Protein AF-A0A0L0UKA7-F1 (afdb_monomer_lite)

Radius of gyration: 19.61 Å; chains: 1; bounding box: 46×40×57 Å

Foldseek 3Di:
DDDPPDDDDCVVVVQVVLPPDPPDDDPCSLQAQKKKKAKWWAWPVVRDTDDDPVRIDIDSEAEDEPVQCVQQVHDLQEQVVSQLCQAPVFTKDWDPDFDPVVVVVVVVPVPDDDDPDPDRPRIIIMGMHIGADPPHRHNDYHYDYPCVPPDDPVRVVVSVVSHDHDPDHD

Organism: NCBI:txid1165861

pLDDT: mean 80.04, std 14.51, range [37.0, 97.31]

Sequence (170 aa):
MFQDGEYASCDFFIETVLDGPKKHSSKVLPSLFWVNVSCSFTCRCHNAPVQHPRENSIKSVLRITPSMFEQNGISPSDAHQLVTLWASAGLHGVSGLQCRQCTVNSKKQGGCKAHPIKDIDAKLDEVSIISPPESNPPLHLYFHLDLGTIFTHDDRHAFMAEMDWPFKLT

Secondary structure (DSSP, 8-state):
---TTS----HHHHHHHH-TTTS---SSHHHHH-EEEEEEEEETTTTEEE--TTSEEEESSEEE-HHHHHHHT--TT-HHHHHHHHTTT-EEEEEEEE-HHHHHHHHHTTTS----------EEEEEEEEE-STTS--S---EEE--TTT--HHHHHHHHHH----SS--

Structure (mmCIF, N/CA/C/O backbone):
data_AF-A0A0L0UKA7-F1
#
_entry.id   AF-A0A0L0UKA7-F1
#
loop_
_atom_site.group_PDB
_atom_site.id
_atom_site.type_symbol
_atom_site.label_atom_id
_atom_site.label_alt_id
_atom_site.label_comp_id
_atom_site.label_asym_id
_atom_site.label_entity_id
_atom_site.label_seq_id
_atom_site.pdbx_PDB_ins_code
_atom_site.Cartn_x
_atom_site.Cartn_y
_atom_site.Cartn_z
_atom_site.occupancy
_atom_site.B_iso_or_equiv
_atom_site.auth_seq_id
_atom_site.auth_comp_id
_atom_site.auth_asym_id
_atom_site.auth_atom_id
_atom_site.pdbx_PDB_model_num
ATOM 1 N N . MET A 1 1 ? 24.888 -15.107 7.099 1.00 52.50 1 MET A N 1
ATOM 2 C CA . MET A 1 1 ? 26.122 -15.041 6.286 1.00 52.50 1 MET A CA 1
ATOM 3 C C . MET A 1 1 ? 25.681 -14.854 4.844 1.00 52.50 1 MET A C 1
ATOM 5 O O . MET A 1 1 ? 24.740 -15.532 4.460 1.00 52.50 1 MET A O 1
ATOM 9 N N . PHE A 1 2 ? 26.254 -13.896 4.109 1.00 63.62 2 PHE A N 1
ATOM 10 C CA . PHE A 1 2 ? 25.954 -13.693 2.683 1.00 63.62 2 PHE A CA 1
ATOM 11 C C . PHE A 1 2 ? 26.420 -14.925 1.896 1.00 63.62 2 PHE A C 1
ATOM 13 O O . PHE A 1 2 ? 27.543 -15.383 2.116 1.00 63.62 2 PHE A O 1
ATOM 20 N N . GLN A 1 3 ? 25.549 -15.478 1.052 1.00 74.56 3 GLN A N 1
ATOM 21 C CA . GLN A 1 3 ? 25.866 -16.595 0.166 1.00 74.56 3 GLN A CA 1
ATOM 22 C C . GLN A 1 3 ? 26.029 -16.050 -1.249 1.00 74.56 3 GLN A C 1
ATOM 24 O O . GLN A 1 3 ? 25.156 -15.350 -1.754 1.00 74.56 3 GLN A O 1
ATOM 29 N N . ASP A 1 4 ? 27.179 -16.332 -1.850 1.00 73.62 4 ASP A N 1
ATOM 30 C CA . ASP A 1 4 ? 27.473 -15.913 -3.215 1.00 73.62 4 ASP A CA 1
ATOM 31 C C . ASP A 1 4 ? 26.553 -16.639 -4.209 1.00 73.62 4 ASP A C 1
ATOM 33 O O . ASP A 1 4 ? 26.291 -17.831 -4.053 1.00 73.62 4 ASP A O 1
ATOM 37 N N . GLY A 1 5 ? 26.042 -15.909 -5.201 1.00 72.88 5 GLY A N 1
ATOM 38 C CA . GLY A 1 5 ? 25.062 -16.404 -6.177 1.00 72.88 5 GLY A CA 1
ATOM 39 C C . GLY A 1 5 ? 23.605 -16.468 -5.696 1.00 72.88 5 GLY A C 1
ATOM 40 O O . GLY A 1 5 ? 22.716 -16.660 -6.522 1.00 72.88 5 GLY A O 1
ATOM 41 N N . GLU A 1 6 ? 23.339 -16.259 -4.406 1.00 72.06 6 GLU A N 1
ATOM 42 C CA . GLU A 1 6 ? 21.983 -16.255 -3.850 1.00 72.06 6 GLU A CA 1
ATOM 43 C C . GLU A 1 6 ? 21.341 -14.865 -3.905 1.00 72.06 6 GLU A C 1
ATOM 45 O O . GLU A 1 6 ? 22.011 -13.828 -3.855 1.00 72.06 6 GLU A O 1
ATOM 50 N N . TYR A 1 7 ? 20.009 -14.831 -3.975 1.00 69.88 7 TYR A N 1
ATOM 51 C CA . TYR A 1 7 ? 19.264 -13.575 -3.952 1.00 69.88 7 TYR A CA 1
ATOM 52 C C . TYR A 1 7 ? 19.542 -12.791 -2.663 1.00 69.88 7 TYR A C 1
ATOM 54 O O . TYR A 1 7 ? 19.280 -13.260 -1.552 1.00 69.88 7 TYR A O 1
ATOM 62 N N . ALA A 1 8 ? 19.975 -11.543 -2.824 1.00 71.75 8 ALA A N 1
ATOM 63 C CA . ALA A 1 8 ? 20.053 -10.562 -1.755 1.00 71.75 8 ALA A CA 1
ATOM 64 C C . ALA A 1 8 ? 19.195 -9.352 -2.132 1.00 71.75 8 ALA A C 1
ATOM 66 O O . ALA A 1 8 ? 19.465 -8.668 -3.118 1.00 71.75 8 ALA A O 1
ATOM 67 N N . SER A 1 9 ? 18.158 -9.084 -1.339 1.00 76.00 9 SER A N 1
ATOM 68 C CA . SER A 1 9 ? 17.345 -7.882 -1.514 1.00 76.00 9 SER A CA 1
ATOM 69 C C . SER A 1 9 ? 18.189 -6.626 -1.249 1.00 76.00 9 SER A C 1
ATOM 71 O O . SER A 1 9 ? 18.950 -6.554 -0.279 1.00 76.00 9 SER A O 1
ATOM 73 N N . CYS A 1 10 ? 18.026 -5.611 -2.101 1.00 83.75 10 CYS A N 1
ATOM 74 C CA . CYS A 1 10 ? 18.563 -4.268 -1.879 1.00 83.75 10 CYS A CA 1
ATOM 75 C C . CYS A 1 10 ? 17.569 -3.342 -1.155 1.00 83.75 10 CYS A C 1
ATOM 77 O O . CYS A 1 10 ? 17.877 -2.163 -0.981 1.00 83.75 10 CYS A O 1
ATOM 79 N N . ASP A 1 11 ? 16.412 -3.843 -0.708 1.00 85.31 11 ASP A N 1
ATOM 80 C CA . ASP A 1 11 ? 15.326 -3.022 -0.157 1.00 85.31 11 ASP A CA 1
ATOM 81 C C . ASP A 1 11 ? 15.795 -2.178 1.026 1.00 85.31 11 ASP A C 1
ATOM 83 O O . ASP A 1 11 ? 15.545 -0.978 1.062 1.00 85.31 11 ASP A O 1
ATOM 87 N N . PHE A 1 12 ? 16.566 -2.754 1.953 1.00 83.12 12 PHE A N 1
ATOM 88 C CA . PHE A 1 12 ? 17.080 -2.007 3.106 1.00 83.12 12 PHE A CA 1
ATOM 89 C C . PHE A 1 12 ? 18.041 -0.874 2.709 1.00 83.12 12 PHE A C 1
ATOM 91 O O . PHE A 1 12 ? 18.037 0.203 3.314 1.00 83.12 12 PHE A O 1
ATOM 98 N N . PHE A 1 13 ? 18.868 -1.098 1.684 1.00 85.81 13 PHE A N 1
ATOM 99 C CA . PHE A 1 13 ? 19.753 -0.065 1.152 1.00 85.81 13 PHE A CA 1
ATOM 100 C C . PHE A 1 13 ? 18.937 1.060 0.508 1.00 85.81 13 PHE A C 1
ATOM 102 O O . PHE A 1 13 ? 19.146 2.226 0.842 1.00 85.81 13 PHE A O 1
ATOM 109 N N . ILE A 1 14 ? 17.974 0.716 -0.352 1.00 88.00 14 ILE A N 1
ATOM 110 C CA . ILE A 1 14 ? 17.120 1.698 -1.025 1.00 88.00 14 ILE A CA 1
ATOM 111 C C . ILE A 1 14 ? 16.285 2.480 -0.013 1.00 88.00 14 ILE A C 1
ATOM 113 O O . ILE A 1 14 ? 16.282 3.707 -0.056 1.00 88.00 14 ILE A O 1
ATOM 117 N N . GLU A 1 15 ? 15.659 1.808 0.952 1.00 87.00 15 GLU A N 1
ATOM 118 C CA . GLU A 1 15 ? 14.944 2.453 2.052 1.00 87.00 15 GLU A CA 1
ATOM 119 C C . GLU A 1 15 ? 15.832 3.457 2.775 1.00 87.00 15 GLU A C 1
ATOM 121 O O . GLU A 1 15 ? 15.417 4.590 2.981 1.00 87.00 15 GLU A O 1
ATOM 126 N N . THR A 1 16 ? 17.072 3.080 3.096 1.00 84.56 16 THR A N 1
ATOM 127 C CA . THR A 1 16 ? 18.028 3.967 3.770 1.00 84.56 16 THR A CA 1
ATOM 128 C C . THR A 1 16 ? 18.370 5.199 2.929 1.00 84.56 16 THR A C 1
ATOM 130 O O . THR A 1 16 ? 18.475 6.297 3.480 1.00 84.56 16 THR A O 1
ATOM 133 N N . VAL A 1 17 ? 18.531 5.039 1.611 1.00 84.88 17 VAL A N 1
ATOM 134 C CA . VAL A 1 17 ? 18.776 6.148 0.673 1.00 84.88 17 VAL A CA 1
ATOM 135 C C . VAL A 1 17 ? 17.553 7.067 0.575 1.00 84.88 17 VAL A C 1
ATOM 137 O O . VAL A 1 17 ? 17.696 8.290 0.564 1.00 84.88 17 VAL A O 1
ATOM 140 N N . LEU A 1 18 ? 16.351 6.487 0.541 1.00 85.81 18 LEU A N 1
ATOM 141 C CA . LEU A 1 18 ? 15.082 7.198 0.381 1.00 85.81 18 LEU A CA 1
ATOM 142 C C . LEU A 1 18 ? 14.538 7.810 1.686 1.00 85.81 18 LEU A C 1
ATOM 144 O O . LEU A 1 18 ? 13.603 8.613 1.636 1.00 85.81 18 LEU A O 1
ATOM 148 N N . ASP A 1 19 ? 15.106 7.480 2.848 1.00 75.31 19 ASP A N 1
ATOM 149 C CA . ASP A 1 19 ? 14.722 7.973 4.181 1.00 75.31 19 ASP A CA 1
ATOM 150 C C . ASP A 1 19 ? 15.132 9.462 4.382 1.00 75.31 19 ASP A C 1
ATOM 152 O O . ASP A 1 19 ? 16.007 9.812 5.183 1.00 75.31 19 ASP A O 1
ATOM 156 N N . GLY A 1 20 ? 14.537 10.381 3.608 1.00 65.38 20 GLY A N 1
ATOM 157 C CA . GLY A 1 20 ? 14.672 11.846 3.742 1.00 65.38 20 GLY A CA 1
ATOM 158 C C . GLY A 1 20 ? 13.390 12.446 4.299 1.00 65.38 20 GLY A C 1
ATOM 159 O O . GLY A 1 20 ? 12.337 12.155 3.734 1.00 65.38 20 GLY A O 1
ATOM 160 N N . PRO A 1 21 ? 13.429 13.202 5.423 1.00 55.22 21 PRO A N 1
ATOM 161 C CA . PRO A 1 21 ? 14.214 14.435 5.649 1.00 55.22 21 PRO A CA 1
ATOM 162 C C . PRO A 1 21 ? 15.224 14.380 6.820 1.00 55.22 21 PRO A C 1
ATOM 164 O O . PRO A 1 21 ? 15.817 15.395 7.180 1.00 55.22 21 PRO A O 1
ATOM 167 N N . LYS A 1 22 ? 15.406 13.218 7.464 1.00 58.16 22 LYS A N 1
ATOM 168 C CA . LYS A 1 22 ? 16.197 13.086 8.708 1.00 58.16 22 LYS A CA 1
ATOM 169 C C . LYS A 1 22 ? 17.684 12.776 8.501 1.00 58.16 22 LYS A C 1
ATOM 171 O O . LYS A 1 22 ? 18.451 12.927 9.447 1.00 58.16 22 LYS A O 1
ATOM 176 N N . LYS A 1 23 ? 18.090 12.319 7.309 1.00 61.88 23 LYS A N 1
ATOM 177 C CA . LYS A 1 23 ? 19.449 11.792 7.064 1.00 61.88 23 LYS A CA 1
ATOM 178 C C . LYS A 1 23 ? 20.197 12.421 5.888 1.00 61.88 23 LYS A C 1
ATOM 180 O O . LYS A 1 23 ? 21.415 12.300 5.837 1.00 61.88 23 LYS A O 1
ATOM 185 N N . HIS A 1 24 ? 19.517 13.097 4.962 1.00 62.78 24 HIS A N 1
ATOM 186 C CA . HIS A 1 24 ? 20.176 13.717 3.814 1.00 62.78 24 HIS A CA 1
ATOM 187 C C . HIS A 1 24 ? 19.453 15.004 3.378 1.00 62.78 24 HIS A C 1
ATOM 189 O O . HIS A 1 24 ? 18.238 15.124 3.515 1.00 62.78 24 HIS A O 1
ATOM 195 N N . SER A 1 25 ? 20.207 15.983 2.876 1.00 66.19 25 SER A N 1
ATOM 196 C CA . SER A 1 25 ? 19.740 17.341 2.549 1.00 66.19 25 SER A CA 1
ATOM 197 C C . SER A 1 25 ? 19.184 17.490 1.124 1.00 66.19 25 SER A C 1
ATOM 199 O O . SER A 1 25 ? 19.028 18.616 0.640 1.00 66.19 25 SER A O 1
ATOM 201 N N . SER A 1 26 ? 18.906 16.380 0.425 1.00 75.88 26 SER A N 1
ATOM 202 C CA . SER A 1 26 ? 18.431 16.443 -0.962 1.00 75.88 26 SER A CA 1
ATOM 203 C C . SER A 1 26 ? 17.039 17.047 -1.017 1.00 75.88 26 SER A C 1
ATOM 205 O O . SER A 1 26 ? 16.092 16.552 -0.411 1.00 75.88 26 SER A O 1
ATOM 207 N N . LYS A 1 27 ? 16.916 18.103 -1.816 1.00 78.38 27 LYS A N 1
ATOM 208 C CA . LYS A 1 27 ? 15.642 18.765 -2.103 1.00 78.38 27 LYS A CA 1
ATOM 209 C C . LYS A 1 27 ? 14.863 18.080 -3.228 1.00 78.38 27 LYS A C 1
ATOM 211 O O . LYS A 1 27 ? 13.720 18.438 -3.465 1.00 78.38 27 LYS A O 1
ATOM 216 N N . VAL A 1 28 ? 15.479 17.111 -3.912 1.00 82.00 28 VAL A N 1
ATOM 217 C CA . VAL A 1 28 ? 14.919 16.465 -5.110 1.00 82.00 28 VAL A CA 1
ATOM 218 C C . VAL A 1 28 ? 14.160 15.182 -4.766 1.00 82.00 28 VAL A C 1
ATOM 220 O O . VAL A 1 28 ? 13.138 14.898 -5.384 1.00 82.00 28 VAL A O 1
ATOM 223 N N . LEU A 1 29 ? 14.598 14.420 -3.754 1.00 81.06 29 LEU A N 1
ATOM 224 C CA . LEU A 1 29 ? 13.891 13.193 -3.360 1.00 81.06 29 LEU A CA 1
ATOM 225 C C . LEU A 1 29 ? 12.420 13.417 -2.977 1.00 81.06 29 LEU A C 1
ATOM 227 O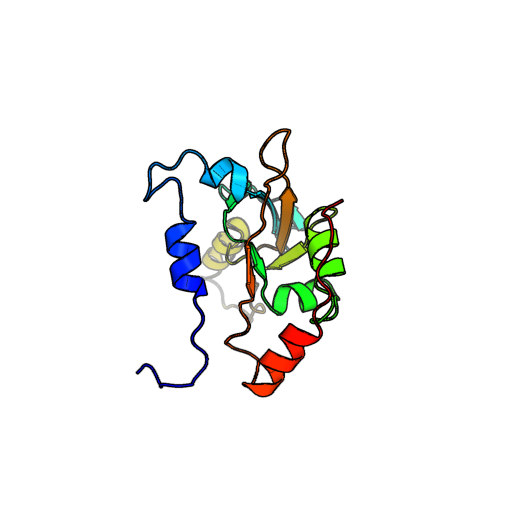 O . LEU A 1 29 ? 11.610 12.576 -3.366 1.00 81.06 29 LEU A O 1
ATOM 231 N N . PRO A 1 30 ? 12.043 14.535 -2.320 1.00 81.94 30 PRO A N 1
ATOM 232 C CA . PRO A 1 30 ? 10.641 14.863 -2.106 1.00 81.94 30 PRO A CA 1
ATOM 233 C C . PRO A 1 30 ? 9.805 14.839 -3.388 1.00 81.94 30 PRO A C 1
ATOM 235 O O . PRO A 1 30 ? 8.806 14.136 -3.453 1.00 81.94 30 PRO A O 1
ATOM 238 N N . SER A 1 31 ? 10.252 15.519 -4.447 1.00 81.44 31 SER A N 1
ATOM 239 C CA . SER A 1 31 ? 9.523 15.545 -5.723 1.00 81.44 31 SER A CA 1
ATOM 240 C C . SER A 1 31 ? 9.539 14.218 -6.482 1.00 81.44 31 SER A C 1
ATOM 242 O O . SER A 1 31 ? 8.701 13.995 -7.350 1.00 81.44 31 SER A O 1
ATOM 244 N N . LEU A 1 32 ? 10.516 13.351 -6.207 1.00 85.62 32 LEU A N 1
ATOM 245 C CA . LEU A 1 32 ? 10.672 12.105 -6.950 1.00 85.62 32 LEU A CA 1
ATOM 246 C C . LEU A 1 32 ? 9.892 10.949 -6.341 1.00 85.62 32 LEU A C 1
ATOM 248 O O . LEU A 1 32 ? 9.352 10.167 -7.109 1.00 85.62 32 LEU A O 1
ATOM 252 N N . PHE A 1 33 ? 9.860 10.835 -5.010 1.00 87.56 33 PHE A N 1
ATOM 253 C CA . PHE A 1 33 ? 9.422 9.610 -4.333 1.00 87.56 33 PHE A CA 1
ATOM 254 C C . PHE A 1 33 ? 8.380 9.820 -3.239 1.00 87.56 33 PHE A C 1
ATOM 256 O O . PHE A 1 33 ? 7.852 8.833 -2.732 1.00 87.56 33 PHE A O 1
ATOM 263 N N . TRP A 1 34 ? 8.119 11.054 -2.797 1.00 88.94 34 TRP A N 1
ATOM 264 C CA . TRP A 1 34 ? 7.198 11.237 -1.678 1.00 88.94 34 TRP A CA 1
ATOM 265 C C . TRP A 1 34 ? 5.754 10.986 -2.088 1.00 88.94 34 TRP A C 1
ATOM 267 O O . TRP A 1 34 ? 5.300 11.377 -3.158 1.00 88.94 34 TRP A O 1
ATOM 277 N N . VAL A 1 35 ? 5.032 10.347 -1.179 1.00 90.12 35 VAL A N 1
ATOM 278 C CA . VAL A 1 35 ? 3.615 10.028 -1.281 1.00 90.12 35 VAL A CA 1
ATOM 279 C C . VAL A 1 35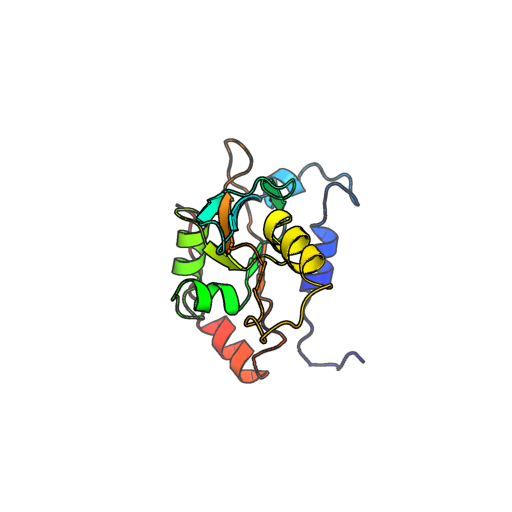 ? 2.985 10.344 0.067 1.00 90.12 35 VAL A C 1
ATOM 281 O O . VAL A 1 35 ? 3.537 9.997 1.118 1.00 90.12 35 VAL A O 1
ATOM 284 N N . ASN A 1 36 ? 1.833 11.003 0.053 1.00 92.00 36 ASN A N 1
ATOM 285 C CA . ASN A 1 36 ? 1.022 11.179 1.246 1.00 92.00 36 ASN A CA 1
ATOM 286 C C . ASN A 1 36 ? 0.280 9.879 1.544 1.00 92.00 36 ASN A C 1
ATOM 288 O O . ASN A 1 36 ? -0.338 9.297 0.658 1.00 92.00 36 ASN A O 1
ATOM 292 N N . VAL A 1 37 ? 0.305 9.453 2.800 1.00 93.12 37 VAL A N 1
ATOM 293 C CA . VAL A 1 37 ? -0.499 8.345 3.310 1.00 93.12 37 VAL A CA 1
ATOM 294 C C . VAL A 1 37 ? -1.407 8.883 4.401 1.00 93.12 37 VAL A C 1
ATOM 296 O O . VAL A 1 37 ? -0.916 9.345 5.438 1.00 93.12 37 VAL A O 1
ATOM 299 N N . SER A 1 38 ? -2.713 8.808 4.162 1.00 94.62 38 SER A N 1
ATOM 300 C CA . SER A 1 38 ? -3.743 9.122 5.147 1.00 94.62 38 SER A CA 1
ATOM 301 C C . SER A 1 38 ? -4.385 7.839 5.666 1.00 94.62 38 SER A C 1
ATOM 303 O O . SER A 1 38 ? -4.876 7.033 4.878 1.00 94.62 38 SER A O 1
ATOM 305 N N . CYS A 1 39 ? -4.413 7.665 6.978 1.00 95.00 39 CYS A N 1
ATOM 306 C CA . CYS A 1 39 ? -4.986 6.539 7.689 1.00 95.00 39 CYS A CA 1
ATOM 307 C C . CYS A 1 39 ? -6.145 7.020 8.562 1.00 95.00 39 CYS A C 1
ATOM 309 O O . CYS A 1 39 ? -6.000 7.966 9.335 1.00 95.00 39 CYS A O 1
ATOM 311 N N . SER A 1 40 ? -7.279 6.333 8.486 1.00 95.25 40 SER A N 1
ATOM 312 C CA . SER A 1 40 ? -8.391 6.504 9.422 1.00 95.25 40 SER A CA 1
ATOM 313 C C . SER A 1 40 ? -8.508 5.274 10.312 1.00 95.25 40 SER A C 1
ATOM 315 O O . SER A 1 40 ? -8.281 4.156 9.852 1.00 95.25 40 SER A O 1
ATOM 317 N N . PHE A 1 41 ? -8.840 5.476 11.590 1.00 95.06 41 PHE A N 1
ATOM 318 C CA . PHE A 1 41 ? -8.906 4.394 12.569 1.00 95.06 41 PHE A CA 1
ATOM 319 C C . PHE A 1 41 ? -10.310 4.246 13.141 1.00 95.06 41 PHE A C 1
ATOM 321 O O . PHE A 1 41 ? -10.927 5.236 13.536 1.00 95.06 41 PHE A O 1
ATOM 328 N N . THR A 1 42 ? -10.785 3.008 13.263 1.00 94.31 42 THR A N 1
ATOM 329 C CA . THR A 1 42 ? -12.092 2.694 13.855 1.00 94.31 42 THR A CA 1
ATOM 330 C C . THR A 1 42 ? -11.947 1.637 14.939 1.00 94.31 42 THR A C 1
ATOM 332 O O . THR A 1 42 ? -11.234 0.647 14.790 1.00 94.31 42 THR A O 1
ATOM 335 N N . CYS A 1 43 ? -12.618 1.836 16.072 1.00 91.06 43 CYS A N 1
ATOM 336 C CA . CYS A 1 43 ? -12.668 0.822 17.118 1.00 91.06 43 CYS A CA 1
ATOM 337 C C . CYS A 1 43 ? -13.832 -0.146 16.884 1.00 91.06 43 CYS A C 1
ATOM 339 O O . CYS A 1 43 ? -14.987 0.267 16.958 1.00 91.06 43 CYS A O 1
ATOM 341 N N . ARG A 1 44 ? -13.543 -1.445 16.742 1.00 85.69 44 ARG A N 1
ATOM 342 C CA . ARG A 1 44 ? -14.558 -2.511 16.600 1.00 85.69 44 ARG A CA 1
ATOM 343 C C . ARG A 1 44 ? -15.548 -2.595 17.760 1.00 85.69 44 ARG A C 1
ATOM 345 O O . ARG A 1 44 ? -16.709 -2.926 17.564 1.00 85.69 44 ARG A O 1
ATOM 352 N N . CYS A 1 45 ? -15.093 -2.299 18.977 1.00 84.50 45 CYS A N 1
ATOM 353 C CA . CYS A 1 45 ? -15.920 -2.417 20.181 1.00 84.50 45 CYS A CA 1
ATOM 354 C C . CYS A 1 45 ? -16.979 -1.315 20.282 1.00 84.50 45 CYS A C 1
ATOM 356 O O . CYS A 1 45 ? -18.028 -1.526 20.881 1.00 84.50 45 CYS A O 1
ATOM 358 N N . HIS A 1 46 ? -16.686 -0.132 19.740 1.00 83.56 46 HIS A N 1
ATOM 359 C CA . HIS A 1 46 ? -17.551 1.045 19.859 1.00 83.56 46 HIS A CA 1
ATOM 360 C C . HIS A 1 46 ? -18.132 1.490 18.515 1.00 83.56 46 HIS A C 1
ATOM 362 O O . HIS A 1 46 ? -18.948 2.405 18.490 1.00 83.56 46 HIS A O 1
ATOM 368 N N . ASN A 1 47 ? -17.690 0.870 17.415 1.00 84.81 47 ASN A N 1
ATOM 369 C CA . ASN A 1 47 ? -17.984 1.258 16.039 1.00 84.81 47 ASN A CA 1
ATOM 370 C C . ASN A 1 47 ? -17.834 2.774 15.809 1.00 84.81 47 ASN A C 1
ATOM 372 O O . ASN A 1 47 ? -18.692 3.424 15.216 1.00 84.81 47 ASN A O 1
ATOM 376 N N . ALA A 1 48 ? -16.767 3.344 16.373 1.00 85.25 48 ALA A N 1
ATOM 377 C CA . ALA A 1 48 ? -16.543 4.781 16.423 1.00 85.25 48 ALA A CA 1
ATOM 378 C C . ALA A 1 48 ? -15.153 5.138 15.872 1.00 85.25 48 ALA A C 1
ATOM 380 O O . ALA A 1 48 ? -14.190 4.412 16.170 1.00 85.25 48 ALA A O 1
ATOM 381 N N . PRO A 1 49 ? -15.030 6.257 15.130 1.00 90.06 49 PRO A N 1
ATOM 382 C CA . PRO A 1 49 ? -13.741 6.780 14.702 1.00 90.06 49 PRO A CA 1
ATOM 383 C C . PRO A 1 49 ? -12.844 7.101 15.898 1.00 90.06 49 PRO A C 1
ATOM 385 O O . PRO A 1 49 ? -13.299 7.612 16.926 1.00 90.06 49 PRO A O 1
ATOM 388 N N . VAL A 1 50 ? -11.553 6.825 15.757 1.00 90.31 50 VAL A N 1
ATOM 389 C CA . VAL A 1 50 ? -10.530 7.110 16.760 1.00 90.31 50 VAL A CA 1
ATOM 390 C C . VAL A 1 50 ? -9.517 8.064 16.157 1.00 90.31 50 VAL A C 1
ATOM 392 O O . VAL A 1 50 ? -8.831 7.719 15.200 1.00 90.31 50 VAL A O 1
ATOM 395 N N . GLN A 1 51 ? -9.392 9.249 16.754 1.00 88.44 51 GLN A N 1
ATOM 396 C CA . GLN A 1 51 ? -8.343 10.178 16.355 1.00 88.44 51 GLN A CA 1
ATOM 397 C C . GLN A 1 51 ? -6.977 9.716 16.859 1.00 88.44 51 GLN A C 1
ATOM 399 O O . GLN A 1 51 ? -6.834 9.317 18.022 1.00 88.44 51 GLN A O 1
ATOM 404 N N . HIS A 1 52 ? -5.963 9.794 16.000 1.00 87.06 52 HIS A N 1
ATOM 405 C CA . HIS A 1 52 ? -4.603 9.403 16.347 1.00 87.06 52 HIS A CA 1
ATOM 406 C C . HIS A 1 52 ? -3.548 10.252 15.615 1.00 87.06 52 HIS A C 1
ATOM 408 O O . HIS A 1 52 ? -3.671 10.493 14.419 1.00 87.06 52 HIS A O 1
ATOM 414 N N . PRO A 1 53 ? -2.408 10.602 16.249 1.00 84.56 53 PRO A N 1
ATOM 415 C CA . PRO A 1 53 ? -1.330 11.361 15.595 1.00 84.56 53 PRO A CA 1
ATOM 416 C C . PRO A 1 53 ? -0.691 10.706 14.357 1.00 84.56 53 PRO A C 1
ATOM 418 O O . PRO A 1 53 ? 0.190 11.297 13.744 1.00 84.56 53 PRO A O 1
ATOM 421 N N . ARG A 1 54 ? -1.068 9.466 14.025 1.00 82.69 54 ARG A N 1
ATOM 422 C CA . ARG A 1 54 ? -0.564 8.723 12.858 1.00 82.69 54 ARG A CA 1
ATOM 423 C C . ARG A 1 54 ? -1.508 8.789 11.656 1.00 82.69 54 ARG A C 1
ATOM 425 O O . ARG A 1 54 ? -1.260 8.085 10.689 1.00 82.69 54 ARG A O 1
ATOM 432 N N . GLU A 1 55 ? -2.559 9.603 11.720 1.00 88.44 55 GLU A N 1
ATOM 433 C CA . GLU A 1 55 ? -3.524 9.752 10.627 1.00 88.44 55 GLU A CA 1
ATOM 434 C C . GLU A 1 55 ? -2.883 10.207 9.323 1.00 88.44 55 GLU A C 1
ATOM 436 O O . GLU A 1 55 ? -3.276 9.731 8.280 1.00 88.44 55 GLU A O 1
ATOM 441 N N . ASN A 1 56 ? -1.900 11.104 9.343 1.00 91.62 56 ASN A N 1
ATOM 442 C CA . ASN A 1 56 ? -1.280 11.585 8.112 1.00 91.62 56 ASN A CA 1
ATOM 443 C C . ASN A 1 56 ? 0.233 11.457 8.206 1.00 91.62 56 ASN A C 1
ATOM 445 O O . ASN A 1 56 ? 0.850 11.859 9.196 1.00 91.62 56 ASN A O 1
ATOM 449 N N . SER A 1 57 ? 0.840 10.890 7.171 1.00 89.62 57 SER A N 1
ATOM 450 C CA . SER A 1 57 ? 2.288 10.767 7.074 1.00 89.62 57 SER A CA 1
ATOM 451 C C . SER A 1 57 ? 2.754 10.848 5.630 1.00 89.62 57 SER A C 1
ATOM 453 O O . SER A 1 57 ? 2.000 10.562 4.709 1.00 89.62 57 SER A O 1
ATOM 455 N N . ILE A 1 58 ? 4.015 11.217 5.440 1.00 89.69 58 ILE A N 1
ATOM 456 C CA . ILE A 1 58 ? 4.675 11.171 4.138 1.00 89.69 58 ILE A CA 1
ATOM 457 C C . ILE A 1 58 ? 5.571 9.935 4.108 1.00 89.69 58 ILE A C 1
ATOM 459 O O . ILE A 1 58 ? 6.269 9.644 5.088 1.00 89.69 58 ILE A O 1
ATOM 463 N N . LYS A 1 59 ? 5.549 9.205 2.994 1.00 89.81 59 LYS A N 1
ATOM 464 C CA . LYS A 1 59 ? 6.365 8.014 2.750 1.00 89.81 59 LYS A CA 1
ATOM 465 C C . LYS A 1 59 ? 7.132 8.166 1.445 1.00 89.81 59 LYS A C 1
ATOM 467 O O . LYS A 1 59 ? 6.590 8.673 0.474 1.00 89.81 59 LYS A O 1
ATOM 472 N N . SER A 1 60 ? 8.373 7.695 1.425 1.00 88.75 60 SER A N 1
ATOM 473 C CA . SER A 1 60 ? 9.160 7.496 0.200 1.00 88.75 60 SER A CA 1
ATOM 474 C C . SER A 1 60 ? 9.184 6.035 -0.260 1.00 88.75 60 SER A C 1
ATOM 476 O O . SER A 1 60 ? 9.600 5.744 -1.376 1.00 88.75 60 SER A O 1
ATOM 478 N N . VAL A 1 61 ? 8.728 5.123 0.604 1.00 90.69 61 VAL A N 1
ATOM 479 C CA . VAL A 1 61 ? 8.626 3.685 0.351 1.00 90.69 61 VAL A CA 1
ATOM 480 C C . VAL A 1 61 ? 7.231 3.212 0.736 1.00 90.69 61 VAL A C 1
ATOM 482 O O . VAL A 1 61 ? 6.805 3.382 1.883 1.00 90.69 61 VAL A O 1
ATOM 485 N N . LEU A 1 62 ? 6.535 2.612 -0.226 1.00 92.31 62 LEU A N 1
ATOM 486 C CA . LEU A 1 62 ? 5.236 1.978 -0.044 1.00 92.31 62 LEU A CA 1
ATOM 487 C C . LEU A 1 62 ? 5.456 0.484 0.179 1.00 92.31 62 LEU A C 1
ATOM 489 O O . LEU A 1 62 ? 5.897 -0.233 -0.714 1.00 92.31 62 LEU A O 1
ATOM 493 N N . ARG A 1 63 ? 5.188 0.008 1.394 1.00 91.75 63 ARG A N 1
ATOM 494 C CA . ARG A 1 63 ? 5.304 -1.418 1.708 1.00 91.75 63 ARG A CA 1
ATOM 495 C C . ARG A 1 63 ? 4.010 -2.127 1.350 1.00 91.75 63 ARG A C 1
ATOM 497 O O . ARG A 1 63 ? 2.948 -1.676 1.769 1.00 91.75 63 ARG A O 1
ATOM 504 N N . ILE A 1 64 ? 4.125 -3.229 0.624 1.00 90.69 64 ILE A N 1
ATOM 505 C CA . ILE A 1 64 ? 3.026 -4.141 0.322 1.00 90.69 64 ILE A CA 1
ATOM 506 C C . ILE A 1 64 ? 3.298 -5.443 1.064 1.00 90.69 64 ILE A C 1
ATOM 508 O O . ILE A 1 64 ? 4.354 -6.053 0.891 1.00 90.69 64 ILE A O 1
ATOM 512 N N . THR A 1 65 ? 2.347 -5.862 1.893 1.00 89.19 65 THR A N 1
ATOM 513 C CA . THR A 1 65 ? 2.387 -7.144 2.600 1.00 89.19 65 THR A CA 1
ATOM 514 C C . THR A 1 65 ? 1.320 -8.086 2.036 1.00 89.19 65 THR A C 1
ATOM 516 O O . THR A 1 65 ? 0.281 -7.621 1.561 1.00 89.19 65 THR A O 1
ATOM 519 N N . PRO A 1 66 ? 1.499 -9.413 2.146 1.00 87.12 66 PRO A N 1
ATOM 520 C CA . PRO A 1 66 ? 0.484 -10.390 1.740 1.00 87.12 66 PRO A CA 1
ATOM 521 C C . PRO A 1 66 ? -0.890 -10.152 2.383 1.00 87.12 66 PRO A C 1
ATOM 523 O O . PRO A 1 66 ? -1.920 -10.250 1.720 1.00 87.12 66 PRO A O 1
ATOM 526 N N . SER A 1 67 ? -0.913 -9.719 3.648 1.00 88.88 67 SER A N 1
ATOM 527 C CA . SER A 1 67 ? -2.157 -9.418 4.363 1.00 88.88 67 SER A CA 1
ATOM 528 C C . SER A 1 67 ? -2.983 -8.306 3.713 1.00 88.88 67 SER A C 1
ATOM 530 O O . SER A 1 67 ? -4.196 -8.295 3.884 1.00 88.88 67 SER A O 1
ATOM 532 N N . MET A 1 68 ? -2.364 -7.371 2.979 1.00 92.75 68 MET A N 1
ATOM 533 C CA . MET A 1 68 ? -3.098 -6.302 2.291 1.00 92.75 68 MET A CA 1
ATOM 534 C C . MET A 1 68 ? -3.984 -6.863 1.176 1.00 92.75 68 MET A C 1
ATOM 536 O O . MET A 1 68 ? -5.094 -6.372 0.987 1.00 92.75 68 MET A O 1
ATOM 540 N N . PHE A 1 69 ? -3.541 -7.915 0.489 1.00 92.06 69 PHE A N 1
ATOM 541 C CA . PHE A 1 69 ? -4.351 -8.611 -0.509 1.00 92.06 69 PHE A CA 1
ATOM 542 C C . PHE A 1 69 ? -5.495 -9.381 0.155 1.00 92.06 69 PHE A C 1
ATOM 544 O O . PHE A 1 69 ? -6.662 -9.169 -0.173 1.00 92.06 69 PHE A O 1
ATOM 551 N N . GLU A 1 70 ? -5.174 -10.201 1.160 1.00 91.50 70 GLU A N 1
ATOM 552 C CA . GLU A 1 70 ? -6.149 -11.032 1.878 1.00 91.50 70 GLU A CA 1
ATOM 553 C C . GLU A 1 70 ? -7.261 -10.200 2.531 1.00 91.50 70 GLU A C 1
ATOM 555 O O . GLU A 1 70 ? -8.443 -10.509 2.387 1.00 91.50 70 GLU A O 1
ATOM 560 N N . GLN A 1 71 ? -6.898 -9.112 3.217 1.00 93.69 71 GLN A N 1
ATOM 561 C CA . GLN A 1 71 ? -7.842 -8.248 3.935 1.00 93.69 71 GLN A CA 1
ATOM 562 C C . GLN A 1 71 ? -8.767 -7.462 3.004 1.00 93.69 71 GLN A C 1
ATOM 564 O O . GLN A 1 71 ? -9.837 -7.036 3.436 1.00 93.69 71 GLN A O 1
ATOM 569 N N . ASN A 1 72 ? -8.375 -7.281 1.742 1.00 96.19 72 ASN A N 1
ATOM 570 C CA . ASN A 1 72 ? -9.155 -6.549 0.747 1.00 96.19 72 ASN A CA 1
ATOM 571 C C . ASN A 1 72 ? -9.779 -7.475 -0.312 1.00 96.19 72 ASN A C 1
ATOM 573 O O . ASN A 1 72 ? -10.429 -6.986 -1.230 1.00 96.19 72 ASN A O 1
ATOM 577 N N . GLY A 1 73 ? -9.628 -8.800 -0.173 1.00 94.69 73 GLY A N 1
ATOM 578 C CA . GLY A 1 73 ? -10.198 -9.784 -1.098 1.00 94.69 73 GLY A CA 1
ATOM 579 C C . GLY A 1 73 ? -9.591 -9.739 -2.503 1.00 94.69 73 GLY A C 1
ATOM 580 O O . GLY A 1 73 ? -10.282 -10.060 -3.468 1.00 94.69 73 GLY A O 1
ATOM 581 N N . ILE A 1 74 ? -8.327 -9.327 -2.617 1.00 92.75 74 ILE A N 1
ATOM 582 C CA . ILE A 1 74 ? -7.605 -9.159 -3.885 1.00 92.75 74 ILE A CA 1
ATOM 583 C C . ILE A 1 74 ? -6.676 -10.358 -4.092 1.00 92.75 74 ILE A C 1
ATOM 585 O O . ILE A 1 74 ? -6.093 -10.871 -3.137 1.00 92.75 74 ILE A O 1
ATOM 589 N N . SER A 1 75 ? -6.528 -10.813 -5.340 1.00 89.38 75 SER A N 1
ATOM 590 C CA . SER A 1 75 ? -5.537 -11.844 -5.671 1.00 89.38 75 SER A CA 1
ATOM 591 C C . SER A 1 75 ? -4.124 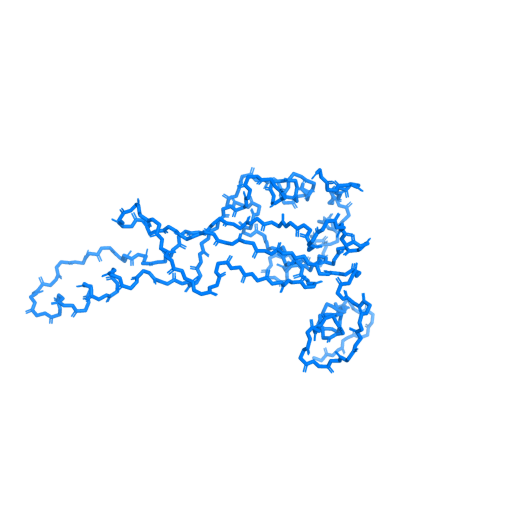-11.339 -5.354 1.00 89.38 75 SER A C 1
ATOM 593 O O . SER A 1 75 ? -3.797 -10.224 -5.758 1.00 89.38 75 SER A O 1
ATOM 595 N N . PRO A 1 76 ? -3.245 -12.141 -4.725 1.00 84.19 76 PRO A N 1
ATOM 596 C CA . PRO A 1 76 ? -1.859 -11.745 -4.470 1.00 84.19 76 PRO A CA 1
ATOM 597 C C . PRO A 1 76 ? -1.076 -11.321 -5.729 1.00 84.19 76 PRO A C 1
ATOM 599 O O . PRO A 1 76 ? -0.135 -10.543 -5.625 1.00 84.19 76 PRO A O 1
ATOM 602 N N . SER A 1 77 ? -1.468 -11.797 -6.916 1.00 84.25 77 SER A N 1
ATOM 603 C CA . SER A 1 77 ? -0.867 -11.423 -8.206 1.00 84.25 77 SER A CA 1
ATOM 604 C C . SER A 1 77 ? -1.424 -10.130 -8.829 1.00 84.25 77 SER A C 1
ATOM 606 O O . SER A 1 77 ? -0.862 -9.625 -9.799 1.00 84.25 77 SER A O 1
ATOM 608 N N . ASP A 1 78 ? -2.507 -9.564 -8.291 1.00 89.31 78 ASP A N 1
ATOM 609 C CA . ASP A 1 78 ? -3.193 -8.394 -8.857 1.00 89.31 78 ASP A CA 1
ATOM 610 C C . ASP A 1 78 ? -2.778 -7.103 -8.130 1.00 89.31 78 ASP A C 1
ATOM 612 O O . ASP A 1 78 ? -3.528 -6.493 -7.356 1.00 89.31 78 ASP A O 1
ATOM 616 N N . ALA A 1 79 ? -1.524 -6.694 -8.346 1.00 89.31 79 ALA A N 1
ATOM 617 C CA . ALA A 1 79 ? -0.990 -5.463 -7.768 1.00 89.31 79 ALA A CA 1
ATOM 618 C C . ALA A 1 79 ? -1.692 -4.213 -8.319 1.00 89.31 79 ALA A C 1
ATOM 620 O O . ALA A 1 79 ? -1.825 -3.219 -7.605 1.00 89.31 79 ALA A O 1
ATOM 621 N N . HIS A 1 80 ? -2.178 -4.258 -9.558 1.00 91.69 80 HIS A N 1
ATOM 622 C CA . HIS A 1 80 ? -2.959 -3.196 -10.171 1.00 91.69 80 HIS A CA 1
ATOM 623 C C . HIS A 1 80 ? -4.215 -2.910 -9.352 1.00 91.69 80 HIS A C 1
ATOM 625 O O . HIS A 1 80 ? -4.394 -1.778 -8.896 1.00 91.69 80 HIS A O 1
ATOM 631 N N . GLN A 1 81 ? -5.060 -3.910 -9.103 1.00 93.62 81 GLN A N 1
ATOM 632 C CA . GLN A 1 81 ? -6.269 -3.714 -8.309 1.00 93.62 81 GLN A CA 1
ATOM 633 C C . GLN A 1 81 ? -5.940 -3.241 -6.891 1.00 93.62 81 GLN A C 1
ATOM 635 O O . GLN A 1 81 ? -6.601 -2.327 -6.393 1.00 93.62 81 GLN A O 1
ATOM 640 N N . LEU A 1 82 ? -4.892 -3.794 -6.268 1.00 94.44 82 LEU A N 1
ATOM 641 C CA . LEU A 1 82 ? -4.446 -3.366 -4.941 1.00 94.44 82 LEU A CA 1
ATOM 642 C C . LEU A 1 82 ? -4.082 -1.875 -4.919 1.00 94.44 82 LEU A C 1
ATOM 644 O O . LEU A 1 82 ? -4.574 -1.125 -4.077 1.00 94.44 82 LEU A O 1
ATOM 648 N N . VAL A 1 83 ? -3.229 -1.435 -5.841 1.00 94.00 83 VAL A N 1
ATOM 649 C CA . VAL A 1 83 ? -2.730 -0.056 -5.892 1.00 94.00 83 VAL A CA 1
ATOM 650 C C . VAL A 1 83 ? -3.837 0.924 -6.292 1.00 94.00 83 VAL A C 1
ATOM 652 O O . VAL A 1 83 ? -3.932 2.001 -5.702 1.00 94.00 83 VAL A O 1
ATOM 655 N N . THR A 1 84 ? -4.718 0.552 -7.224 1.00 93.94 84 THR A N 1
ATOM 656 C CA . THR A 1 84 ? -5.889 1.365 -7.589 1.00 93.94 84 THR A CA 1
ATOM 657 C C . THR A 1 84 ? -6.838 1.530 -6.404 1.00 93.94 84 THR A C 1
ATOM 659 O O . THR A 1 84 ? -7.312 2.638 -6.143 1.00 93.94 84 THR A O 1
ATOM 662 N N . LEU A 1 85 ? -7.093 0.462 -5.641 1.00 95.81 85 LEU A N 1
ATOM 663 C CA . LEU A 1 85 ? -7.903 0.554 -4.427 1.00 95.81 85 LEU A CA 1
ATOM 664 C C . LEU A 1 85 ? -7.220 1.450 -3.385 1.00 95.81 85 LEU A C 1
ATOM 666 O O . LEU A 1 85 ? -7.870 2.317 -2.802 1.00 95.81 85 LEU A O 1
ATOM 670 N N . TRP A 1 86 ? -5.903 1.311 -3.212 1.00 96.25 86 TRP A N 1
ATOM 671 C CA . TRP A 1 86 ? -5.120 2.121 -2.276 1.00 96.25 86 TRP A CA 1
ATOM 672 C C . TRP A 1 86 ? -5.150 3.617 -2.597 1.00 96.25 86 TRP A C 1
ATOM 674 O O . TRP A 1 86 ? -5.202 4.436 -1.682 1.00 96.25 86 TRP A O 1
ATOM 684 N N . ALA A 1 87 ? -5.142 3.980 -3.879 1.00 93.25 87 ALA A N 1
ATOM 685 C CA . ALA A 1 87 ? -5.195 5.367 -4.338 1.00 93.25 87 ALA A CA 1
ATOM 686 C C . ALA A 1 87 ? -6.617 5.961 -4.392 1.00 93.25 87 ALA A C 1
ATOM 688 O O . ALA A 1 87 ? -6.767 7.145 -4.685 1.00 93.25 87 ALA A O 1
ATOM 689 N N . SER A 1 88 ? -7.660 5.165 -4.128 1.00 93.81 88 SER A N 1
ATOM 690 C CA . SER A 1 88 ? -9.060 5.591 -4.238 1.00 93.81 88 SER A CA 1
ATOM 691 C C . SER A 1 88 ? -9.823 5.441 -2.917 1.00 93.81 88 SER A C 1
ATOM 693 O O . SER A 1 88 ? -9.769 6.329 -2.069 1.00 93.81 88 SER A O 1
ATOM 695 N N . ALA A 1 89 ? -10.548 4.337 -2.727 1.00 94.94 89 ALA A N 1
ATOM 696 C CA . ALA A 1 89 ? -11.353 4.095 -1.528 1.00 94.94 89 ALA A CA 1
ATOM 697 C C . ALA A 1 89 ? -10.506 3.723 -0.296 1.00 94.94 89 ALA A C 1
ATOM 699 O O . ALA A 1 89 ? -10.971 3.864 0.835 1.00 94.94 89 ALA A O 1
ATOM 700 N N . GLY A 1 90 ? -9.268 3.284 -0.518 1.00 96.50 90 GLY A N 1
ATOM 701 C CA . GLY A 1 90 ? -8.319 2.890 0.512 1.00 96.50 90 GLY A CA 1
ATOM 702 C C . GLY A 1 90 ? -8.299 1.394 0.795 1.00 96.50 90 GLY A C 1
ATOM 703 O O . GLY A 1 90 ? -9.233 0.654 0.490 1.00 96.50 90 GLY A O 1
ATOM 704 N N . LEU A 1 91 ? -7.199 0.956 1.403 1.00 97.31 91 LEU A N 1
ATOM 705 C CA . LEU A 1 91 ? -6.991 -0.421 1.833 1.00 97.31 91 LEU A CA 1
ATOM 706 C C . LEU A 1 91 ? -7.377 -0.585 3.294 1.00 97.31 91 LEU A C 1
ATOM 708 O O . LEU A 1 91 ? -6.852 0.121 4.160 1.00 97.31 91 LEU A O 1
ATOM 712 N N . HIS A 1 92 ? -8.249 -1.555 3.551 1.00 96.62 92 HIS A N 1
ATOM 713 C CA . HIS A 1 92 ? -8.600 -1.997 4.889 1.00 96.62 92 HIS A CA 1
ATOM 714 C C . HIS A 1 92 ? -7.476 -2.843 5.476 1.00 96.62 92 HIS A C 1
ATOM 716 O O . HIS A 1 92 ? -6.865 -3.663 4.788 1.00 96.62 92 HIS A O 1
ATOM 722 N N . GLY A 1 93 ? -7.250 -2.675 6.772 1.00 93.62 93 GLY A N 1
ATOM 723 C CA . GLY A 1 93 ? -6.355 -3.512 7.543 1.00 93.62 93 GLY A CA 1
ATOM 724 C C . GLY A 1 93 ? -6.571 -3.382 9.041 1.00 93.62 93 GLY A C 1
ATOM 725 O O . GLY A 1 93 ? -7.522 -2.760 9.516 1.00 93.62 93 GLY A O 1
ATOM 726 N N . VAL A 1 94 ? -5.673 -4.005 9.799 1.00 89.75 94 VAL A N 1
ATOM 727 C CA . VAL A 1 94 ? -5.686 -3.969 11.264 1.00 89.75 94 VAL A CA 1
ATOM 728 C C . VAL A 1 94 ? -4.439 -3.257 11.750 1.00 89.75 94 VAL A C 1
ATOM 730 O O . VAL A 1 94 ? -3.318 -3.696 11.489 1.00 89.75 94 VAL A O 1
ATOM 733 N N . SER A 1 95 ? -4.633 -2.177 12.497 1.00 89.25 95 SER A N 1
ATOM 734 C CA . SER A 1 95 ? -3.535 -1.410 13.060 1.00 89.25 95 SER A CA 1
ATOM 735 C C . SER A 1 95 ? -2.916 -2.113 14.268 1.00 89.25 95 SER A C 1
ATOM 737 O O . SER A 1 95 ? -3.590 -2.771 15.063 1.00 89.25 95 SER A O 1
ATOM 739 N N . GLY A 1 96 ? -1.622 -1.876 14.493 1.00 87.88 96 GLY A N 1
ATOM 740 C CA . GLY A 1 96 ? -0.965 -2.203 15.765 1.00 87.88 96 GLY A CA 1
ATOM 741 C C . GLY A 1 96 ? -1.395 -1.296 16.930 1.00 87.88 96 GLY A C 1
ATOM 742 O O . GLY A 1 96 ? -0.960 -1.497 18.064 1.00 87.88 96 GLY A O 1
ATOM 743 N N . LEU A 1 97 ? -2.215 -0.276 16.662 1.00 89.56 97 LEU A N 1
ATOM 744 C CA . LEU A 1 97 ? -2.765 0.634 17.663 1.00 89.56 97 LEU A CA 1
ATOM 745 C C . LEU A 1 97 ? -3.951 0.0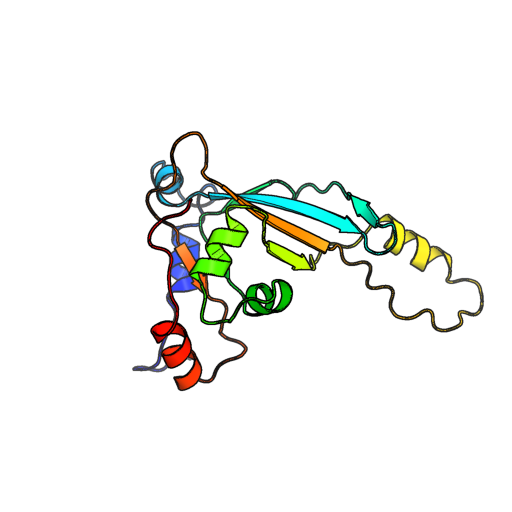02 18.392 1.00 89.56 97 LEU A C 1
ATOM 747 O O . LEU A 1 97 ? -4.748 -0.714 17.796 1.00 89.56 97 LEU A O 1
ATOM 751 N N . GLN A 1 98 ? -4.097 0.325 19.677 1.00 89.25 98 GLN A N 1
ATOM 752 C CA . GLN A 1 98 ? -5.210 -0.138 20.502 1.00 89.25 98 GLN A CA 1
ATOM 753 C C . GLN A 1 98 ? -6.141 1.008 20.890 1.00 89.25 98 GLN A C 1
ATOM 755 O O . GLN A 1 98 ? -5.708 2.131 21.163 1.00 89.25 98 GLN A O 1
ATOM 760 N N . CYS A 1 99 ? -7.432 0.706 21.000 1.00 88.31 99 CYS A N 1
ATOM 761 C CA . CYS A 1 99 ? -8.413 1.632 21.535 1.00 88.31 99 CYS A CA 1
ATOM 762 C C . CYS A 1 99 ? -8.171 1.870 23.028 1.00 88.31 99 CYS A C 1
ATOM 764 O O . CYS A 1 99 ? -8.413 1.001 23.868 1.00 88.31 99 CYS A O 1
ATOM 766 N N . ARG A 1 100 ? -7.787 3.101 23.379 1.00 85.12 100 ARG A N 1
ATOM 767 C CA . ARG A 1 100 ? -7.542 3.505 24.770 1.00 85.12 100 ARG A CA 1
ATOM 768 C C . ARG A 1 100 ? -8.736 3.229 25.691 1.00 85.12 100 ARG A C 1
ATOM 770 O O . ARG A 1 100 ? -8.533 2.831 26.834 1.00 85.12 100 ARG A O 1
ATOM 777 N N . GLN A 1 101 ? -9.964 3.435 25.216 1.00 83.38 101 GLN A N 1
ATOM 778 C CA . GLN A 1 101 ? -11.173 3.221 26.018 1.00 83.38 101 GLN A CA 1
ATOM 779 C C . GLN A 1 101 ? -11.381 1.732 26.346 1.00 83.38 101 GLN A C 1
ATOM 781 O O . GLN A 1 101 ? -11.646 1.397 27.501 1.00 83.38 101 GLN A O 1
ATOM 786 N N . CYS A 1 102 ? -11.164 0.835 25.378 1.00 83.75 102 CYS A N 1
ATOM 787 C CA . CYS A 1 102 ? -11.240 -0.612 25.600 1.00 83.75 102 CYS A CA 1
ATOM 788 C C . CYS A 1 102 ? -10.157 -1.093 26.573 1.00 83.75 102 CYS A C 1
ATOM 790 O O . CYS A 1 102 ? -10.445 -1.850 27.501 1.00 83.75 102 CYS A O 1
ATOM 792 N N . THR A 1 103 ? -8.925 -0.601 26.414 1.00 78.81 103 THR A N 1
ATOM 793 C CA . THR A 1 103 ? -7.785 -1.004 27.252 1.00 78.81 103 THR A CA 1
ATOM 794 C C . THR A 1 103 ? -7.896 -0.505 28.698 1.00 78.81 103 THR A C 1
ATOM 796 O O . THR A 1 103 ? -7.370 -1.129 29.618 1.00 78.81 103 THR A O 1
ATOM 799 N N . VAL A 1 104 ? -8.562 0.629 28.942 1.00 73.75 104 VAL A N 1
ATOM 800 C CA . VAL A 1 104 ? -8.790 1.138 30.309 1.00 73.75 104 VAL A CA 1
ATOM 801 C C . VAL A 1 104 ? -9.887 0.343 31.021 1.00 73.75 104 VAL A C 1
ATOM 803 O O . VAL A 1 104 ? -9.760 0.061 32.215 1.00 73.75 104 VAL A O 1
ATOM 806 N N . ASN A 1 105 ? -10.944 -0.044 30.306 1.00 60.34 105 ASN A N 1
ATOM 807 C CA . ASN A 1 105 ? -12.067 -0.778 30.889 1.00 60.34 105 ASN A CA 1
ATOM 808 C C . ASN A 1 105 ? -11.701 -2.223 31.257 1.00 60.34 105 ASN A C 1
ATOM 810 O O . ASN A 1 105 ? -12.136 -2.699 32.306 1.00 60.34 105 ASN A O 1
ATOM 814 N N . SER A 1 106 ? -10.835 -2.887 30.484 1.00 59.66 106 SER A N 1
ATOM 815 C CA . SER A 1 106 ? -10.339 -4.231 30.818 1.00 59.66 106 SER A CA 1
ATOM 816 C C . SER A 1 106 ? -9.526 -4.263 32.121 1.00 59.66 106 SER A C 1
ATOM 818 O O . SER A 1 106 ? -9.646 -5.202 32.903 1.00 59.66 106 SER A O 1
ATOM 820 N N . LYS A 1 107 ? -8.765 -3.202 32.432 1.00 55.09 107 LYS A N 1
ATOM 821 C CA . LYS A 1 107 ? -7.988 -3.104 33.685 1.00 55.09 107 LYS A CA 1
ATOM 822 C C . LYS A 1 107 ? -8.844 -2.879 34.935 1.00 55.09 107 LYS A C 1
ATOM 824 O O . LYS A 1 107 ? -8.418 -3.239 36.029 1.00 55.09 107 LYS A O 1
ATOM 829 N N . LYS A 1 108 ? -10.045 -2.303 34.806 1.00 52.66 108 LYS A N 1
ATOM 830 C CA . LYS A 1 108 ? -10.944 -2.048 35.949 1.00 52.66 108 LYS A CA 1
ATOM 831 C C . LYS A 1 108 ? -11.701 -3.291 36.433 1.00 52.66 108 LYS A C 1
ATOM 833 O O . LYS A 1 108 ? -12.238 -3.264 37.534 1.00 52.66 108 LYS A O 1
ATOM 838 N N . GLN A 1 109 ? -11.724 -4.381 35.663 1.00 50.09 109 GLN A N 1
ATOM 839 C CA . GLN A 1 109 ? -12.417 -5.623 36.038 1.00 50.09 109 GLN A CA 1
ATOM 840 C C . GLN A 1 109 ? -11.576 -6.592 36.892 1.00 50.09 109 GLN A C 1
ATOM 842 O O . GLN A 1 109 ? -12.065 -7.655 37.261 1.00 50.09 109 GLN A O 1
ATOM 847 N N . GLY A 1 110 ? -10.351 -6.226 37.292 1.00 42.72 110 GLY A N 1
ATOM 848 C CA . GLY A 1 110 ? -9.444 -7.081 38.078 1.00 42.72 110 GLY A CA 1
ATOM 849 C C . GLY A 1 110 ? -9.853 -7.387 39.531 1.00 42.72 110 GLY A C 1
ATOM 850 O O . GLY A 1 110 ? -9.020 -7.876 40.287 1.00 42.72 110 GLY A O 1
ATOM 851 N N . GLY A 1 111 ? -11.092 -7.091 39.946 1.00 44.06 111 GLY A N 1
ATOM 852 C CA . GLY A 1 111 ? -11.571 -7.274 41.326 1.00 44.06 111 GLY A CA 1
ATOM 853 C C . GLY A 1 111 ? -12.682 -8.311 41.529 1.00 44.06 111 GLY A C 1
ATOM 854 O O . GLY A 1 111 ? -12.913 -8.723 42.662 1.00 44.06 111 GLY A O 1
ATOM 855 N N . CYS A 1 112 ? -13.361 -8.773 40.476 1.00 41.72 112 CYS A N 1
ATOM 856 C CA . CYS A 1 112 ? -14.479 -9.710 40.613 1.00 41.72 112 CYS A CA 1
ATOM 857 C C . CYS A 1 112 ? -14.299 -10.884 39.656 1.00 41.72 112 CYS A C 1
ATOM 859 O O . CYS A 1 112 ? -14.019 -10.677 38.480 1.00 41.72 112 CYS A O 1
ATOM 861 N N . LYS A 1 113 ? -14.443 -12.107 40.187 1.00 46.41 113 LYS A N 1
ATOM 862 C CA . LYS A 1 113 ? -14.252 -13.403 39.513 1.00 46.41 113 LYS A CA 1
ATOM 863 C C . LYS A 1 113 ? -14.709 -13.360 38.047 1.00 46.41 113 LYS A C 1
ATOM 865 O O . LYS A 1 113 ? -15.903 -13.405 37.764 1.00 46.41 113 LYS A O 1
ATOM 870 N N . ALA A 1 114 ? -13.749 -13.242 37.134 1.00 41.03 114 ALA A N 1
ATOM 871 C CA . ALA A 1 114 ? -14.018 -13.091 35.715 1.00 41.03 114 ALA A CA 1
ATOM 872 C C . ALA A 1 114 ? -14.327 -14.460 35.098 1.00 41.03 114 ALA A C 1
ATOM 874 O O . ALA A 1 114 ? -13.480 -15.352 35.070 1.00 41.03 114 ALA A O 1
ATOM 875 N N . HIS A 1 115 ? -15.540 -14.614 34.568 1.00 41.78 115 HIS A N 1
ATOM 876 C CA . HIS A 1 115 ? -15.755 -15.528 33.450 1.00 41.78 115 HIS A CA 1
ATOM 877 C C . HIS A 1 115 ? -14.821 -15.102 32.302 1.00 41.78 115 HIS A C 1
ATOM 879 O O . HIS A 1 115 ? -14.602 -13.898 32.144 1.00 41.78 115 HIS A O 1
ATOM 885 N N . PRO A 1 116 ? -14.247 -16.033 31.517 1.00 37.00 116 PRO A N 1
ATOM 886 C CA . PRO A 1 116 ? -13.291 -15.691 30.472 1.00 37.00 116 PRO A CA 1
ATOM 887 C C . PRO A 1 116 ? -14.024 -14.936 29.360 1.00 37.00 116 PRO A C 1
ATOM 889 O O . PRO A 1 116 ? -14.619 -15.527 28.461 1.00 37.00 116 PRO A O 1
ATOM 892 N N . ILE A 1 117 ? -14.031 -13.607 29.453 1.00 46.28 117 ILE A N 1
ATOM 893 C CA . ILE A 1 117 ? -14.425 -12.736 28.355 1.00 46.28 117 ILE A CA 1
ATOM 894 C C . ILE A 1 117 ? -13.371 -12.968 27.277 1.00 46.28 117 ILE A C 1
ATOM 896 O O . ILE A 1 117 ? -12.185 -12.737 27.512 1.00 46.28 117 ILE A O 1
ATOM 900 N N . LYS A 1 118 ? -13.818 -13.510 26.138 1.00 46.06 118 LYS A N 1
ATOM 901 C CA . LYS A 1 118 ? -13.008 -13.723 24.936 1.00 46.06 118 LYS A CA 1
ATOM 902 C C . LYS A 1 118 ? -12.135 -12.497 24.702 1.00 46.06 118 LYS A C 1
ATOM 904 O O . LYS A 1 118 ? -12.658 -11.387 24.718 1.00 46.06 118 LYS A O 1
ATOM 909 N N . ASP A 1 119 ? -10.848 -12.757 24.515 1.00 50.28 119 ASP A N 1
ATOM 910 C CA . ASP A 1 119 ? -9.796 -11.841 24.086 1.00 50.28 119 ASP A CA 1
ATOM 911 C C . ASP A 1 119 ? -10.380 -10.657 23.296 1.00 50.28 119 ASP A C 1
ATOM 913 O O . ASP A 1 119 ? -10.738 -10.786 22.124 1.00 50.28 119 ASP A O 1
ATOM 917 N N . ILE A 1 120 ? -10.626 -9.532 23.980 1.00 57.38 120 ILE A N 1
ATOM 918 C CA . ILE A 1 120 ? -11.141 -8.335 23.318 1.00 57.38 120 ILE A CA 1
ATOM 919 C C . ILE A 1 120 ? -9.947 -7.804 22.546 1.00 57.38 120 ILE A C 1
ATOM 921 O O . ILE A 1 120 ? -9.106 -7.108 23.120 1.00 57.38 120 ILE A O 1
ATOM 925 N N . ASP A 1 121 ? -9.860 -8.167 21.267 1.00 69.94 121 ASP A N 1
ATOM 926 C CA . ASP A 1 121 ? -8.879 -7.611 20.347 1.00 69.94 121 ASP A CA 1
ATOM 927 C C . ASP A 1 121 ? -9.158 -6.110 20.219 1.00 69.94 121 ASP A C 1
ATOM 929 O O . ASP A 1 121 ? -9.940 -5.645 19.392 1.00 69.94 121 ASP A O 1
ATOM 933 N N . ALA A 1 122 ? -8.567 -5.342 21.134 1.00 81.94 122 ALA A N 1
ATOM 934 C CA . ALA A 1 122 ? -8.741 -3.904 21.254 1.00 81.94 122 ALA A CA 1
ATOM 935 C C . ALA A 1 122 ? -8.021 -3.148 20.130 1.00 81.94 122 ALA A C 1
ATOM 937 O O . ALA A 1 122 ? -7.940 -1.919 20.195 1.00 81.94 122 ALA A O 1
ATOM 938 N N . LYS A 1 123 ? -7.465 -3.857 19.139 1.00 90.00 123 LYS A N 1
ATOM 939 C CA . LYS A 1 123 ? -6.853 -3.260 17.959 1.00 90.00 123 LYS A CA 1
ATOM 940 C C . LYS A 1 123 ? -7.860 -2.421 17.185 1.00 90.00 123 LYS A C 1
ATOM 942 O O . LYS A 1 123 ? -9.068 -2.666 17.195 1.00 90.00 123 LYS A O 1
ATOM 947 N N . LEU A 1 124 ? -7.336 -1.385 16.550 1.00 92.06 124 LEU A N 1
ATOM 948 C CA . LEU A 1 124 ? -8.110 -0.517 15.680 1.00 92.06 124 LEU A CA 1
ATOM 949 C C . LEU A 1 124 ? -8.101 -1.084 14.264 1.00 92.06 124 LEU A C 1
ATOM 951 O O . LEU A 1 124 ? -7.051 -1.496 13.772 1.00 92.06 124 LEU A O 1
ATOM 955 N N . ASP A 1 125 ? -9.258 -1.059 13.615 1.00 94.06 125 ASP A N 1
ATOM 956 C CA . ASP A 1 125 ? -9.315 -1.170 12.163 1.00 94.06 125 ASP A CA 1
ATOM 957 C C . ASP A 1 125 ? -8.720 0.088 11.550 1.00 94.06 125 ASP A C 1
ATOM 959 O O . ASP A 1 125 ? -8.864 1.183 12.100 1.00 94.06 125 ASP A O 1
ATOM 963 N N . GLU A 1 126 ? -8.045 -0.083 10.425 1.00 95.12 126 GLU A N 1
ATOM 964 C CA . GLU A 1 126 ? -7.371 0.975 9.692 1.00 95.12 126 GLU A CA 1
ATOM 965 C C . GLU A 1 126 ? -7.837 0.964 8.241 1.00 95.12 126 GLU A C 1
ATOM 967 O O . GLU A 1 126 ? -7.928 -0.096 7.627 1.00 95.12 126 GLU A O 1
ATOM 972 N N . VAL A 1 127 ? -8.108 2.144 7.689 1.00 96.94 127 VAL A N 1
ATOM 973 C CA . VAL A 1 127 ? -8.222 2.338 6.241 1.00 96.94 127 VAL A CA 1
ATOM 974 C C . VAL A 1 127 ? -7.143 3.317 5.825 1.00 96.94 127 VAL A C 1
ATOM 976 O O . VAL A 1 127 ? -7.139 4.451 6.310 1.00 96.94 127 VAL A O 1
ATOM 979 N N . SER A 1 128 ? -6.235 2.877 4.955 1.00 96.44 128 SER A N 1
ATOM 980 C CA . SER A 1 128 ? -5.127 3.692 4.448 1.00 96.44 128 SER A CA 1
ATOM 981 C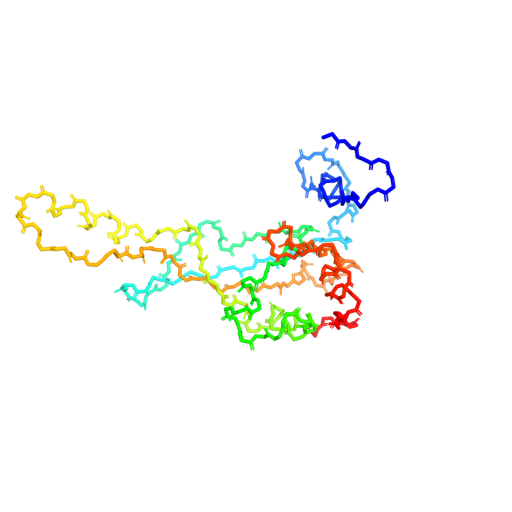 C . SER A 1 128 ? -5.345 4.082 2.988 1.00 96.44 128 SER A C 1
ATOM 983 O O . SER A 1 128 ? -5.758 3.255 2.180 1.00 96.44 128 SER A O 1
ATOM 985 N N . ILE A 1 129 ? -5.055 5.335 2.648 1.00 96.19 129 ILE A N 1
ATOM 986 C CA . ILE A 1 129 ? -5.176 5.897 1.298 1.00 96.19 129 ILE A CA 1
ATOM 987 C C . ILE A 1 129 ? -3.852 6.567 0.931 1.00 96.19 129 ILE A C 1
ATOM 989 O O . ILE A 1 129 ? -3.303 7.323 1.738 1.00 96.19 129 ILE A O 1
ATOM 993 N N . ILE A 1 130 ? -3.349 6.300 -0.276 1.00 94.00 130 ILE A N 1
ATOM 994 C CA . ILE A 1 130 ? -2.197 7.010 -0.850 1.00 94.00 130 ILE A CA 1
ATOM 995 C C . ILE A 1 130 ? -2.660 8.164 -1.735 1.00 94.00 130 ILE A C 1
ATOM 997 O O . ILE A 1 130 ? -3.646 8.053 -2.455 1.00 94.00 130 ILE A O 1
ATOM 1001 N N . SER A 1 131 ? -1.932 9.276 -1.706 1.00 91.31 131 SER A N 1
ATOM 1002 C CA . SER A 1 131 ? -2.192 10.425 -2.574 1.00 91.31 131 SER A CA 1
ATOM 1003 C C . SER A 1 131 ? -0.905 11.183 -2.930 1.00 91.31 131 SER A C 1
ATOM 1005 O O . SER A 1 131 ? 0.089 11.106 -2.199 1.00 91.31 131 SER A O 1
ATOM 1007 N N . PRO A 1 132 ? -0.890 11.924 -4.052 1.00 86.12 132 PRO A N 1
ATOM 1008 C CA . PRO A 1 132 ? 0.199 12.833 -4.393 1.00 86.12 132 PRO A CA 1
ATOM 1009 C C . PRO A 1 132 ? 0.521 13.850 -3.280 1.00 86.12 132 PRO A C 1
ATOM 1011 O O . PRO A 1 132 ? -0.397 14.357 -2.624 1.00 86.12 132 PRO A O 1
ATOM 1014 N N . PRO A 1 133 ? 1.803 14.197 -3.065 1.00 78.06 133 PRO A N 1
ATOM 1015 C CA . PRO A 1 133 ? 2.172 15.378 -2.303 1.00 78.06 133 PRO A CA 1
ATOM 1016 C C . PRO A 1 133 ? 1.942 16.631 -3.158 1.00 78.06 133 PRO A C 1
ATOM 1018 O O . PRO A 1 133 ? 2.592 16.827 -4.177 1.00 78.06 133 PRO A O 1
ATOM 1021 N N . GLU A 1 134 ? 1.033 17.506 -2.724 1.00 69.50 134 GLU A N 1
ATOM 1022 C CA . GLU A 1 134 ? 0.683 18.747 -3.438 1.00 69.50 134 GLU A CA 1
ATOM 1023 C C . GLU A 1 134 ? 0.102 18.498 -4.851 1.00 69.50 134 GLU A C 1
ATOM 1025 O O . GLU A 1 134 ? -0.340 17.400 -5.181 1.00 69.50 134 GLU A O 1
ATOM 1030 N N . SER A 1 135 ? 0.016 19.534 -5.691 1.00 61.16 135 SER A N 1
ATOM 1031 C CA . SER A 1 135 ? -0.641 19.464 -7.005 1.00 61.16 135 SER A CA 1
ATOM 1032 C C . SER A 1 135 ? 0.131 18.675 -8.074 1.00 61.16 135 SER A C 1
ATOM 1034 O O . SER A 1 135 ? -0.346 18.598 -9.204 1.00 61.16 135 SER A O 1
ATOM 1036 N N . ASN A 1 136 ? 1.304 18.110 -7.756 1.00 70.19 136 ASN A N 1
ATOM 1037 C CA . ASN A 1 136 ? 2.123 17.353 -8.704 1.00 70.19 136 ASN A CA 1
ATOM 1038 C C . ASN A 1 136 ? 2.399 15.932 -8.178 1.00 70.19 136 ASN A C 1
ATOM 1040 O O . ASN A 1 136 ? 2.974 15.790 -7.100 1.00 70.19 136 ASN A O 1
ATOM 1044 N N . PRO A 1 137 ? 2.044 14.873 -8.926 1.00 75.56 137 PRO A N 1
ATOM 1045 C CA . PRO A 1 137 ? 2.373 13.503 -8.548 1.00 75.56 137 PRO A CA 1
ATOM 1046 C C . PRO A 1 137 ? 3.889 13.265 -8.555 1.00 75.56 137 PRO A C 1
ATOM 1048 O O . PRO A 1 137 ? 4.602 13.880 -9.357 1.00 75.56 137 PRO A O 1
ATOM 1051 N N . PRO A 1 138 ? 4.394 12.363 -7.693 1.00 81.94 138 PRO A N 1
ATOM 1052 C CA . PRO A 1 138 ? 5.798 11.990 -7.724 1.00 81.94 138 PRO A CA 1
ATOM 1053 C C . PRO A 1 138 ? 6.123 11.314 -9.057 1.00 81.94 138 PRO A C 1
ATOM 1055 O O . PRO A 1 138 ? 5.297 10.598 -9.628 1.00 81.94 138 PRO A O 1
ATOM 1058 N N . LEU A 1 139 ? 7.345 11.521 -9.551 1.00 82.25 139 LEU A N 1
ATOM 1059 C CA . LEU A 1 139 ? 7.786 10.886 -10.797 1.00 82.25 139 LEU A CA 1
ATOM 1060 C C . LEU A 1 139 ? 7.965 9.369 -10.655 1.00 82.25 139 LEU A C 1
ATOM 1062 O O . LEU A 1 139 ? 7.849 8.645 -11.643 1.00 82.25 139 LEU A O 1
ATOM 1066 N N . HIS A 1 140 ? 8.250 8.887 -9.444 1.00 86.81 140 HIS A N 1
ATOM 1067 C CA . HIS A 1 140 ? 8.525 7.485 -9.169 1.00 86.81 140 HIS A CA 1
ATOM 1068 C C . HIS A 1 140 ? 7.852 7.026 -7.873 1.00 86.81 140 HIS A C 1
ATOM 1070 O O . HIS A 1 140 ? 7.796 7.744 -6.879 1.00 86.81 140 HIS A O 1
ATOM 1076 N N . LEU A 1 141 ? 7.391 5.778 -7.869 1.00 88.38 141 LEU A N 1
ATOM 1077 C CA . LEU A 1 141 ? 6.913 5.091 -6.674 1.00 88.38 141 LEU A CA 1
ATOM 1078 C C . LEU A 1 141 ? 7.845 3.922 -6.403 1.00 88.38 141 LEU A C 1
ATOM 1080 O O . LEU A 1 141 ? 8.129 3.136 -7.307 1.00 88.38 141 LEU A O 1
ATOM 1084 N N . TYR A 1 142 ? 8.315 3.810 -5.165 1.00 90.62 142 TYR A N 1
ATOM 1085 C CA . TYR A 1 142 ? 9.073 2.647 -4.733 1.00 90.62 142 TYR A CA 1
ATOM 1086 C C . TYR A 1 142 ? 8.182 1.735 -3.896 1.00 90.62 142 TYR A C 1
ATOM 1088 O O . TYR A 1 142 ? 7.742 2.119 -2.808 1.00 90.62 142 TYR A O 1
ATOM 1096 N N . PHE A 1 143 ? 7.935 0.530 -4.409 1.00 89.81 143 PHE A N 1
ATOM 1097 C CA . PHE A 1 143 ? 7.210 -0.514 -3.701 1.00 89.81 143 PHE A CA 1
ATOM 1098 C C . PHE A 1 143 ? 8.192 -1.526 -3.121 1.00 89.81 143 PHE A C 1
ATOM 1100 O O . PHE A 1 143 ? 8.965 -2.132 -3.858 1.00 89.81 143 PHE A O 1
ATOM 1107 N N . HIS A 1 144 ? 8.131 -1.732 -1.809 1.00 89.50 144 HIS A N 1
ATOM 1108 C CA . HIS A 1 144 ? 8.815 -2.841 -1.154 1.00 89.50 144 HIS A CA 1
ATOM 1109 C C . HIS A 1 144 ? 7.796 -3.943 -0.871 1.00 89.50 144 HIS A C 1
ATOM 1111 O O . HIS A 1 144 ? 6.852 -3.752 -0.102 1.00 89.50 144 HIS A O 1
ATOM 1117 N N . LEU A 1 145 ? 7.998 -5.096 -1.500 1.00 85.44 145 LEU A N 1
ATOM 1118 C CA . LEU A 1 145 ? 7.189 -6.290 -1.302 1.00 85.44 145 LEU A CA 1
ATOM 1119 C C . LEU A 1 145 ? 7.746 -7.097 -0.125 1.00 85.44 145 LEU A C 1
ATOM 1121 O O . LEU A 1 145 ? 8.755 -7.788 -0.258 1.00 85.44 145 LEU A O 1
ATOM 1125 N N . ASP A 1 146 ? 7.083 -7.037 1.026 1.00 80.81 146 ASP A N 1
ATOM 1126 C CA . ASP A 1 146 ? 7.486 -7.797 2.211 1.00 80.81 146 ASP A CA 1
ATOM 1127 C C . ASP A 1 146 ? 6.950 -9.237 2.131 1.00 80.81 146 ASP A C 1
ATOM 1129 O O . ASP A 1 146 ? 5.964 -9.616 2.765 1.00 80.81 146 ASP A O 1
ATOM 1133 N N . LEU A 1 147 ? 7.583 -10.028 1.262 1.00 69.00 147 LEU A N 1
ATOM 1134 C CA . LEU A 1 147 ? 7.207 -11.413 0.941 1.00 69.00 147 LEU A CA 1
ATOM 1135 C C . LEU A 1 147 ? 8.044 -12.450 1.704 1.00 69.00 147 LEU A C 1
ATOM 1137 O O . LEU A 1 147 ? 7.818 -13.655 1.583 1.00 69.00 147 LEU A O 1
ATOM 1141 N N . GLY A 1 148 ? 9.031 -11.991 2.482 1.00 60.84 148 GLY A N 1
ATOM 1142 C CA . GLY A 1 148 ? 10.115 -12.813 3.028 1.00 60.84 148 GLY A CA 1
ATOM 1143 C C . GLY A 1 148 ? 9.701 -13.866 4.057 1.00 60.84 148 GLY A C 1
ATOM 1144 O O . GLY A 1 148 ? 10.544 -14.647 4.486 1.00 60.84 148 GLY A O 1
ATOM 1145 N N . THR A 1 149 ? 8.431 -13.905 4.462 1.00 55.56 149 THR A N 1
ATOM 1146 C CA . THR A 1 149 ? 7.929 -14.838 5.482 1.00 55.56 149 THR A CA 1
ATOM 1147 C C . THR A 1 149 ? 7.020 -15.940 4.938 1.00 55.56 149 THR A C 1
ATOM 1149 O O . THR A 1 149 ? 6.681 -16.841 5.702 1.00 55.56 149 THR A O 1
ATOM 1152 N N . ILE A 1 150 ? 6.633 -15.901 3.654 1.00 53.69 150 ILE A N 1
ATOM 1153 C CA . ILE A 1 150 ? 5.541 -16.752 3.136 1.00 53.69 150 ILE A CA 1
ATOM 1154 C C . ILE A 1 150 ? 5.964 -17.649 1.962 1.00 53.69 150 ILE A C 1
ATOM 1156 O O . ILE A 1 150 ? 5.385 -18.717 1.784 1.00 53.69 150 ILE A O 1
ATOM 1160 N N . PHE A 1 151 ? 6.995 -17.278 1.200 1.00 61.03 151 PHE A N 1
ATOM 1161 C CA . PHE A 1 151 ? 7.292 -17.925 -0.082 1.00 61.03 151 PHE A CA 1
ATOM 1162 C C . PHE A 1 151 ? 8.633 -18.661 -0.096 1.00 61.03 151 PHE A C 1
ATOM 1164 O O . PHE A 1 151 ? 9.635 -18.168 0.430 1.00 61.03 151 PHE A O 1
ATOM 1171 N N . THR A 1 152 ? 8.663 -19.833 -0.742 1.00 67.94 152 THR A N 1
ATOM 1172 C CA . THR A 1 152 ? 9.928 -20.460 -1.145 1.00 67.94 152 THR A CA 1
ATOM 1173 C C . THR A 1 152 ? 10.616 -19.612 -2.224 1.00 67.94 152 THR A C 1
ATOM 1175 O O . THR A 1 152 ? 10.030 -18.669 -2.764 1.00 67.94 152 THR A O 1
ATOM 1178 N N . HIS A 1 153 ? 11.878 -19.917 -2.542 1.00 67.31 153 HIS A N 1
ATOM 1179 C CA . HIS A 1 153 ? 12.615 -19.204 -3.590 1.00 67.31 153 HIS A CA 1
ATOM 1180 C C . HIS A 1 153 ? 11.843 -19.183 -4.923 1.00 67.31 153 HIS A C 1
ATOM 1182 O O . HIS A 1 153 ? 11.709 -18.126 -5.542 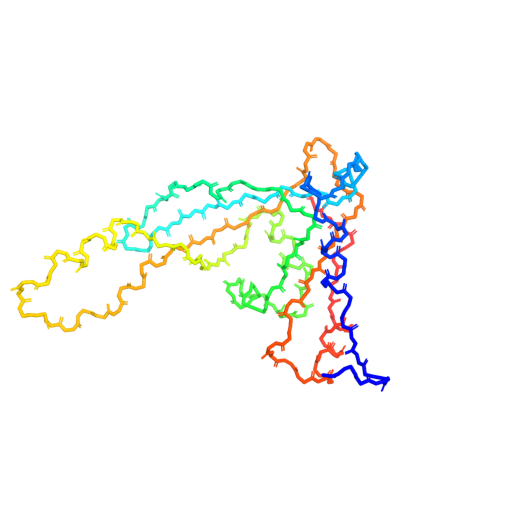1.00 67.31 153 HIS A O 1
ATOM 1188 N N . ASP A 1 154 ? 11.289 -20.329 -5.320 1.00 71.31 154 ASP A N 1
ATOM 1189 C CA . ASP A 1 154 ? 10.580 -20.487 -6.590 1.00 71.31 154 ASP A CA 1
ATOM 1190 C C . ASP A 1 154 ? 9.220 -19.787 -6.569 1.00 71.31 154 ASP A C 1
ATOM 1192 O O . ASP A 1 154 ? 8.885 -19.077 -7.519 1.00 71.31 154 ASP A O 1
ATOM 1196 N N . ASP A 1 155 ? 8.489 -19.876 -5.453 1.00 72.19 155 ASP A N 1
ATOM 1197 C CA . ASP A 1 155 ? 7.204 -19.185 -5.310 1.00 72.19 155 ASP A CA 1
ATOM 1198 C C . ASP A 1 155 ? 7.376 -17.663 -5.369 1.00 72.19 155 ASP A C 1
ATOM 1200 O O . ASP A 1 155 ? 6.551 -16.967 -5.952 1.00 72.19 155 ASP A O 1
ATOM 1204 N N . ARG A 1 156 ? 8.473 -17.127 -4.815 1.00 72.12 156 ARG A N 1
ATOM 1205 C CA . ARG A 1 156 ? 8.779 -15.693 -4.893 1.00 72.12 156 ARG A CA 1
ATOM 1206 C C . ARG A 1 156 ? 9.040 -15.255 -6.332 1.00 72.12 156 ARG A C 1
ATOM 1208 O O . ARG A 1 156 ? 8.565 -14.198 -6.737 1.00 72.12 156 ARG A O 1
ATOM 1215 N N . HIS A 1 157 ? 9.805 -16.035 -7.097 1.00 72.19 157 HIS A N 1
ATOM 1216 C CA . HIS A 1 157 ? 10.084 -15.716 -8.498 1.00 72.19 157 HIS A CA 1
ATOM 1217 C C . HIS A 1 157 ? 8.822 -15.781 -9.359 1.00 72.19 157 HIS A C 1
ATOM 1219 O O . HIS A 1 157 ? 8.595 -14.866 -10.148 1.00 72.19 157 HIS A O 1
ATOM 1225 N N . ALA A 1 158 ? 7.995 -16.813 -9.175 1.00 73.56 158 ALA A N 1
ATOM 1226 C CA . ALA A 1 158 ? 6.709 -16.931 -9.853 1.00 73.56 158 ALA A CA 1
ATOM 1227 C C . ALA A 1 158 ? 5.788 -15.757 -9.494 1.00 73.56 158 ALA A C 1
ATOM 1229 O O . ALA A 1 158 ? 5.293 -15.068 -10.380 1.00 73.56 158 ALA A O 1
ATOM 1230 N N . PHE A 1 159 ? 5.671 -15.444 -8.201 1.00 74.25 159 PHE A N 1
ATOM 1231 C CA . PHE A 1 159 ? 4.893 -14.311 -7.711 1.00 74.25 159 PHE A CA 1
ATOM 1232 C C . PHE A 1 159 ? 5.329 -12.986 -8.348 1.00 74.25 159 PHE A C 1
ATOM 1234 O O . PHE A 1 159 ? 4.504 -12.236 -8.861 1.00 74.25 159 PHE A O 1
ATOM 1241 N N . MET A 1 160 ? 6.634 -12.694 -8.353 1.00 74.94 160 MET A N 1
ATOM 1242 C CA . MET A 1 160 ? 7.156 -11.461 -8.949 1.00 74.94 160 MET A CA 1
ATOM 1243 C C . MET A 1 160 ? 6.958 -11.407 -10.468 1.00 74.94 160 MET A C 1
ATOM 1245 O O . MET A 1 160 ? 6.772 -10.317 -11.004 1.00 74.94 160 MET A O 1
ATOM 1249 N N . ALA A 1 161 ? 7.018 -12.551 -11.156 1.00 77.06 161 ALA A N 1
ATOM 1250 C CA . ALA A 1 161 ? 6.837 -12.635 -12.604 1.00 77.06 161 ALA A CA 1
ATOM 1251 C C . ALA A 1 161 ? 5.369 -12.489 -13.035 1.00 77.06 161 ALA A C 1
ATOM 1253 O O . ALA A 1 161 ? 5.103 -11.974 -14.118 1.00 77.06 161 ALA A O 1
ATOM 1254 N N . GLU A 1 162 ? 4.431 -12.938 -12.201 1.00 81.50 162 GLU A N 1
ATOM 1255 C CA . GLU A 1 162 ? 2.992 -12.905 -12.481 1.00 81.50 162 GLU A CA 1
ATOM 1256 C C . GLU A 1 162 ? 2.310 -11.608 -12.035 1.00 81.50 162 GLU A C 1
ATOM 1258 O O . GLU A 1 162 ? 1.143 -11.395 -12.363 1.00 81.50 162 GLU A O 1
ATOM 1263 N N . MET A 1 163 ? 3.005 -10.741 -11.292 1.00 81.38 163 MET A N 1
ATOM 1264 C CA . MET A 1 163 ? 2.398 -9.511 -10.794 1.00 81.38 163 MET A CA 1
ATOM 1265 C C . MET A 1 163 ? 2.089 -8.503 -11.902 1.00 81.38 163 MET A C 1
ATOM 1267 O O . MET A 1 163 ? 2.985 -7.998 -12.583 1.00 81.38 163 MET A O 1
ATOM 1271 N N . ASP A 1 164 ? 0.809 -8.146 -12.002 1.00 84.38 164 ASP A N 1
ATOM 1272 C CA . ASP A 1 164 ? 0.318 -7.102 -12.899 1.00 84.38 164 ASP A CA 1
ATOM 1273 C C . ASP A 1 164 ? 0.436 -5.727 -12.231 1.00 84.38 164 ASP A C 1
ATOM 1275 O O . ASP A 1 164 ? -0.339 -5.386 -11.336 1.00 84.38 164 ASP A O 1
ATOM 1279 N N . TRP A 1 165 ? 1.434 -4.937 -12.631 1.00 85.69 165 TRP A N 1
ATOM 1280 C CA . TRP A 1 165 ? 1.668 -3.600 -12.084 1.00 85.69 165 TRP A CA 1
ATOM 1281 C C . TRP A 1 165 ? 0.927 -2.520 -12.882 1.00 85.69 165 TRP A C 1
ATOM 1283 O O . TRP A 1 165 ? 0.988 -2.508 -14.114 1.00 85.69 165 TRP A O 1
ATOM 1293 N N . PRO A 1 166 ? 0.292 -1.538 -12.213 1.00 82.88 166 PRO A N 1
ATOM 1294 C CA . PRO A 1 166 ? -0.452 -0.500 -12.907 1.00 82.88 166 PRO A CA 1
ATOM 1295 C C . PRO A 1 166 ? 0.486 0.435 -13.678 1.00 82.88 166 PRO A C 1
ATOM 1297 O O . PRO A 1 166 ? 1.499 0.906 -13.160 1.00 82.88 166 PRO A O 1
ATOM 1300 N N . PHE A 1 167 ? 0.101 0.785 -14.907 1.00 77.38 167 PHE A N 1
ATOM 1301 C CA . PHE A 1 167 ? 0.844 1.755 -15.720 1.00 77.38 167 PHE A CA 1
ATOM 1302 C C . PHE A 1 167 ? 0.672 3.206 -15.233 1.00 77.38 167 PHE A C 1
ATOM 1304 O O . PHE A 1 167 ? 1.535 4.049 -15.478 1.00 77.38 167 PHE A O 1
ATOM 1311 N N . LYS A 1 168 ? -0.452 3.522 -14.571 1.00 76.88 168 LYS A N 1
ATOM 1312 C CA . LYS A 1 168 ? -0.774 4.853 -14.031 1.00 76.88 168 LYS A CA 1
ATOM 1313 C C . LYS A 1 168 ? -1.579 4.727 -12.742 1.00 76.88 168 LYS A C 1
ATOM 1315 O O . LYS A 1 168 ? -2.404 3.826 -12.629 1.00 76.88 168 LYS A O 1
ATOM 1320 N N . LEU A 1 169 ? -1.383 5.674 -11.829 1.00 73.31 169 LEU A N 1
ATOM 1321 C CA . LEU A 1 169 ? -2.336 5.942 -10.754 1.00 73.31 169 LEU A CA 1
ATOM 1322 C C . LEU A 1 169 ? -3.445 6.848 -11.309 1.00 73.31 169 LEU A C 1
ATOM 1324 O O . LEU A 1 169 ? -3.133 7.814 -12.009 1.00 73.31 169 LEU A O 1
ATOM 1328 N N . THR A 1 170 ? -4.705 6.486 -11.070 1.00 60.19 170 THR A N 1
ATOM 1329 C CA . THR A 1 170 ? -5.899 7.249 -11.487 1.00 60.19 170 THR A CA 1
ATOM 1330 C C . THR A 1 170 ? -6.022 8.593 -10.795 1.00 60.19 170 THR A C 1
ATOM 1332 O O . THR A 1 170 ? -5.712 8.645 -9.585 1.00 60.19 170 THR A O 1
#